Protein AF-A0A1I7XRF6-F1 (afdb_monomer)

pLDDT: mean 82.42, std 10.67, range [48.62, 94.69]

Nearest PDB structures (foldseek):
  8fkr-assembly1_SN  TM=3.009E-01  e=3.760E+00  Homo sapiens

Secondary structure (DSSP, 8-state):
-GGGGGGTGGGG--SS---------SSSSTT--TTTTTT-S---PPPP--HHHHHHHHHHHHHHHHHHHHHHTT--SSS-TT--S-----

Radius of gyration: 17.14 Å; Cα contacts (8 Å, |Δi|>4): 27; chains: 1; bounding box: 38×44×36 Å

InterPro domains:
  IPR035490 GlmS/FrlB, SIS domain 2 [cd05009] (2-88)
  IPR046348 SIS domain superfamily [SSF53697] (2-90)

Sequence (90 aa):
MSGELKHGPLAMVDENLRICMVICNDSVYKCCSQKDLAGMKHILRVPKTVDCVQNVLTVIPLQLLSYHIAELNGQNVDRPRNLAKSVTVE

Solvent-accessible surface area (backbone atoms only — not comparable to full-atom values): 6343 Å² total; per-residue (Å²): 126,79,76,58,40,82,80,53,64,56,79,73,68,54,95,84,60,85,83,84,83,88,84,63,86,35,94,88,40,76,67,83,42,83,70,76,53,65,88,62,90,81,82,88,86,73,84,89,66,58,74,90,53,41,65,68,62,63,45,51,63,54,53,52,50,51,49,52,53,32,52,77,67,74,44,56,81,92,63,47,84,99,62,70,101,67,84,92,75,134

Foldseek 3Di:
DVVCCVVPVVVPDDPVDDDDDDDACDPVRVDPDPVVCVPPPDDDDFDDDPPVCVVVRRVVVVVVVVVVVCVVVVHDPVDDPPDDPDDPDD

Organism: Heterorhabditis bacteriophora (NCBI:txid37862)

Mean predicted aligned error: 7.8 Å

Structure (mmCIF, N/CA/C/O backbone):
data_AF-A0A1I7XRF6-F1
#
_entry.id   AF-A0A1I7XRF6-F1
#
loop_
_atom_site.group_PDB
_atom_site.id
_atom_site.type_symbol
_atom_site.label_atom_id
_atom_site.label_alt_id
_atom_site.label_comp_id
_atom_site.label_asym_id
_atom_site.label_entity_id
_atom_site.label_seq_id
_atom_site.pdbx_PDB_ins_code
_atom_site.Cartn_x
_atom_site.Cartn_y
_atom_site.Cartn_z
_atom_site.occupancy
_atom_site.B_iso_or_equiv
_atom_site.auth_seq_id
_atom_site.auth_comp_id
_atom_site.auth_asym_id
_atom_site.auth_atom_id
_atom_site.pdbx_PDB_model_num
ATOM 1 N N . MET A 1 1 ? 16.696 6.283 -0.581 1.00 48.62 1 MET A N 1
ATOM 2 C CA . MET A 1 1 ? 16.001 7.498 -0.092 1.00 48.62 1 MET A CA 1
ATOM 3 C C . MET A 1 1 ? 15.510 7.394 1.363 1.00 48.62 1 MET A C 1
ATOM 5 O O . MET A 1 1 ? 15.306 8.424 1.981 1.00 48.62 1 MET A O 1
ATOM 9 N N . SER A 1 2 ? 15.413 6.196 1.966 1.00 59.00 2 SER A N 1
ATOM 10 C CA . SER A 1 2 ? 15.029 6.019 3.388 1.00 59.00 2 SER A CA 1
ATOM 11 C C . SER A 1 2 ? 16.011 6.609 4.422 1.00 59.00 2 SER A C 1
ATOM 13 O O . SER A 1 2 ? 15.695 6.660 5.607 1.00 59.00 2 SER A O 1
ATOM 15 N N . GLY A 1 3 ? 17.209 7.029 3.999 1.00 65.62 3 GLY A N 1
ATOM 16 C CA . GLY A 1 3 ? 18.265 7.522 4.888 1.00 65.62 3 GLY A CA 1
ATOM 17 C C . GLY A 1 3 ? 18.009 8.907 5.486 1.00 65.62 3 GLY A C 1
ATOM 18 O O . GLY A 1 3 ? 18.654 9.243 6.473 1.00 65.62 3 GLY A O 1
ATOM 19 N N . GLU A 1 4 ? 17.061 9.675 4.939 1.00 82.00 4 GLU A N 1
ATOM 20 C CA . GLU A 1 4 ? 16.727 11.022 5.429 1.00 82.00 4 GLU A CA 1
ATOM 21 C C . GLU A 1 4 ? 15.864 11.021 6.691 1.00 82.00 4 GLU A C 1
ATOM 23 O O . GLU A 1 4 ? 15.813 12.010 7.418 1.00 82.00 4 GLU A O 1
ATOM 28 N N . LEU A 1 5 ? 15.230 9.888 7.006 1.00 78.56 5 LEU A N 1
ATOM 29 C CA . LEU A 1 5 ? 14.383 9.748 8.191 1.00 78.56 5 LEU A CA 1
ATOM 30 C C . LEU A 1 5 ? 15.147 10.081 9.488 1.00 78.56 5 LEU A C 1
ATOM 32 O O . LEU A 1 5 ? 14.570 10.643 10.419 1.00 78.56 5 LEU A O 1
ATOM 36 N N . LYS A 1 6 ? 16.460 9.811 9.527 1.00 80.62 6 LYS A N 1
ATOM 37 C CA . LYS A 1 6 ? 17.318 10.075 10.694 1.00 80.62 6 LYS A CA 1
ATOM 38 C C . LYS A 1 6 ? 17.602 11.557 10.954 1.00 80.62 6 LYS A C 1
ATOM 40 O O . LYS A 1 6 ? 18.085 11.883 12.030 1.00 80.62 6 LYS A O 1
ATOM 45 N N . HIS A 1 7 ? 17.310 12.444 10.005 1.00 82.25 7 HIS A N 1
ATOM 46 C CA . HIS A 1 7 ? 17.609 13.874 10.120 1.00 82.25 7 HIS A CA 1
ATOM 47 C C . HIS A 1 7 ? 16.437 14.703 10.678 1.00 82.25 7 HIS A C 1
ATOM 49 O O . HIS A 1 7 ? 16.453 15.925 10.579 1.00 82.25 7 HIS A O 1
ATOM 55 N N . GLY A 1 8 ? 15.419 14.063 11.269 1.00 80.88 8 GLY A N 1
ATOM 56 C CA . GLY A 1 8 ? 14.285 14.759 11.892 1.00 80.88 8 GLY A CA 1
ATOM 57 C C . GLY A 1 8 ? 12.953 14.007 11.832 1.00 80.88 8 GLY A C 1
ATOM 58 O O . GLY A 1 8 ? 12.303 13.892 12.868 1.00 80.88 8 GLY A O 1
ATOM 59 N N . PRO A 1 9 ? 12.545 13.434 10.682 1.00 85.31 9 PRO A N 1
ATOM 60 C CA . PRO A 1 9 ? 11.230 12.802 10.546 1.00 85.31 9 PRO A CA 1
ATOM 61 C C . PRO A 1 9 ? 10.950 11.660 11.534 1.00 85.31 9 PRO A C 1
ATOM 63 O O . PRO A 1 9 ? 9.798 11.452 11.908 1.00 85.31 9 PRO A O 1
ATOM 66 N N . LEU A 1 10 ? 11.982 10.949 12.010 1.00 85.56 10 LEU A N 1
ATOM 67 C CA . LEU A 1 10 ? 11.822 9.919 13.047 1.00 85.56 10 LEU A CA 1
ATOM 68 C C . LEU A 1 10 ? 11.283 10.457 14.380 1.00 85.56 10 LEU A C 1
ATOM 70 O O . LEU A 1 10 ? 10.696 9.689 15.131 1.00 85.56 10 LEU A O 1
ATOM 74 N N . ALA A 1 11 ? 11.427 11.753 14.669 1.00 84.62 11 ALA A N 1
ATOM 75 C CA . ALA A 1 11 ? 10.877 12.352 15.885 1.00 84.62 11 ALA A CA 1
ATOM 76 C C . ALA A 1 11 ? 9.336 12.368 15.910 1.00 84.62 11 ALA A C 1
ATOM 78 O O . ALA A 1 11 ? 8.751 12.562 16.969 1.00 84.62 11 ALA A O 1
ATOM 79 N N . MET A 1 12 ? 8.678 12.164 14.762 1.00 84.06 12 MET A N 1
ATOM 80 C CA . MET A 1 12 ? 7.217 12.068 14.661 1.00 84.06 12 MET A CA 1
ATOM 81 C C . MET A 1 12 ? 6.691 10.638 14.821 1.00 84.06 12 MET A C 1
ATOM 83 O O . MET A 1 12 ? 5.484 10.424 14.748 1.00 84.06 12 MET A O 1
ATOM 87 N N . VAL A 1 13 ? 7.577 9.650 14.966 1.00 86.25 13 VAL A N 1
ATOM 88 C CA . VAL A 1 13 ? 7.176 8.248 15.073 1.00 86.25 13 VAL A CA 1
ATOM 89 C C . VAL A 1 13 ? 6.731 7.953 16.499 1.00 86.25 13 VAL A C 1
ATOM 91 O O . VAL A 1 13 ? 7.531 8.004 17.430 1.00 86.25 13 VAL A O 1
ATOM 94 N N . ASP A 1 14 ? 5.456 7.603 16.641 1.00 89.12 14 ASP A N 1
ATOM 95 C CA . ASP A 1 14 ? 4.841 7.152 17.884 1.00 89.12 14 ASP A CA 1
ATOM 96 C C . ASP A 1 14 ? 4.039 5.851 17.669 1.00 89.12 14 ASP A C 1
ATOM 98 O O . ASP A 1 14 ? 4.006 5.282 16.576 1.00 89.12 14 ASP A O 1
ATOM 102 N N . GLU A 1 15 ? 3.408 5.358 18.733 1.00 86.31 15 GLU A N 1
ATOM 103 C CA . GLU A 1 15 ? 2.593 4.136 18.739 1.00 86.31 15 GLU A CA 1
ATOM 104 C C . GLU A 1 15 ? 1.249 4.249 17.993 1.00 86.31 15 GLU A C 1
ATOM 106 O O . GLU A 1 15 ? 0.658 3.230 17.629 1.00 86.31 15 GLU A O 1
ATOM 111 N N . ASN A 1 16 ? 0.771 5.468 17.732 1.00 87.75 16 ASN A N 1
ATOM 112 C CA . ASN A 1 16 ? -0.483 5.734 17.025 1.00 87.75 16 ASN A CA 1
ATOM 113 C C . ASN A 1 16 ? -0.265 5.952 15.518 1.00 87.75 16 ASN A C 1
ATOM 115 O O . ASN A 1 16 ? -1.192 5.775 14.716 1.00 87.75 16 ASN A O 1
ATOM 119 N N . LEU A 1 17 ? 0.953 6.316 15.115 1.00 87.06 17 LEU A N 1
ATOM 120 C CA . LEU A 1 17 ? 1.329 6.537 13.731 1.00 87.06 17 LEU A CA 1
ATOM 121 C C . LEU A 1 17 ? 1.398 5.210 12.969 1.00 87.06 17 LEU A C 1
ATOM 123 O O . LEU A 1 17 ? 2.190 4.313 13.259 1.00 87.06 17 LEU A O 1
ATOM 127 N N . ARG A 1 18 ? 0.600 5.104 11.905 1.00 85.56 18 ARG A N 1
ATOM 128 C CA . ARG A 1 18 ? 0.662 3.961 10.987 1.00 85.56 18 ARG A CA 1
ATOM 129 C C . ARG A 1 18 ? 1.726 4.205 9.922 1.00 85.56 18 ARG A C 1
ATOM 131 O O . ARG A 1 18 ? 1.541 5.044 9.045 1.00 85.56 18 ARG A O 1
ATOM 138 N N . ILE A 1 19 ? 2.814 3.441 9.974 1.00 87.38 19 ILE A N 1
ATOM 139 C CA . ILE A 1 19 ? 3.902 3.507 8.991 1.00 87.38 19 ILE A CA 1
ATOM 140 C C . ILE A 1 19 ? 3.697 2.435 7.919 1.00 87.38 19 ILE A C 1
ATOM 142 O O . ILE A 1 19 ? 3.561 1.251 8.222 1.00 87.38 19 ILE A O 1
ATOM 146 N N . CYS A 1 20 ? 3.713 2.852 6.652 1.00 89.50 20 CYS A N 1
ATOM 147 C CA . CYS A 1 20 ? 3.780 1.955 5.503 1.00 89.50 20 CYS A CA 1
ATOM 148 C C . CYS A 1 20 ? 5.186 2.021 4.895 1.00 89.50 20 CYS A C 1
ATOM 150 O O . CYS A 1 20 ? 5.671 3.107 4.580 1.00 89.50 20 CYS A O 1
ATOM 152 N N . MET A 1 21 ? 5.838 0.869 4.730 1.00 87.44 21 MET A N 1
ATOM 153 C CA . MET A 1 21 ? 7.173 0.764 4.141 1.00 87.44 21 MET A CA 1
ATOM 154 C C . MET A 1 21 ? 7.117 -0.096 2.877 1.00 87.44 21 MET A C 1
ATOM 156 O O . MET A 1 21 ? 6.610 -1.216 2.907 1.00 87.44 21 MET A O 1
ATOM 160 N N . VAL A 1 22 ? 7.656 0.420 1.771 1.00 87.62 22 VAL A N 1
ATOM 161 C CA . VAL A 1 22 ? 7.814 -0.329 0.517 1.00 87.62 22 VAL A CA 1
ATOM 162 C C . VAL A 1 22 ? 9.256 -0.802 0.419 1.00 87.62 22 VAL A C 1
ATOM 164 O O . VAL A 1 22 ? 10.180 0.010 0.438 1.00 87.62 22 VAL A O 1
ATOM 167 N N . ILE A 1 23 ? 9.441 -2.116 0.316 1.00 84.25 23 ILE A 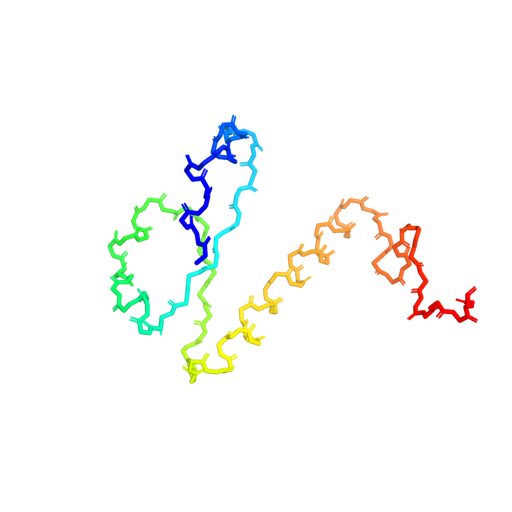N 1
ATOM 168 C CA . ILE A 1 23 ? 10.754 -2.750 0.211 1.00 84.25 23 ILE A CA 1
ATOM 169 C C . ILE A 1 23 ? 10.795 -3.527 -1.105 1.00 84.25 23 ILE A C 1
ATOM 171 O O . ILE A 1 23 ? 10.098 -4.531 -1.262 1.00 84.25 23 ILE A O 1
ATOM 175 N N . CYS A 1 24 ? 11.594 -3.047 -2.056 1.00 79.94 24 CYS A N 1
ATOM 176 C CA . CYS A 1 24 ? 11.810 -3.703 -3.342 1.00 79.94 24 CYS A CA 1
ATOM 177 C C . CYS A 1 24 ? 13.032 -4.627 -3.267 1.00 79.94 24 CYS A C 1
ATOM 179 O O . CYS A 1 24 ? 14.012 -4.314 -2.599 1.00 79.94 24 CYS A O 1
ATOM 181 N N . ASN A 1 25 ? 12.978 -5.763 -3.963 1.00 75.88 25 ASN A N 1
ATOM 182 C CA . ASN A 1 2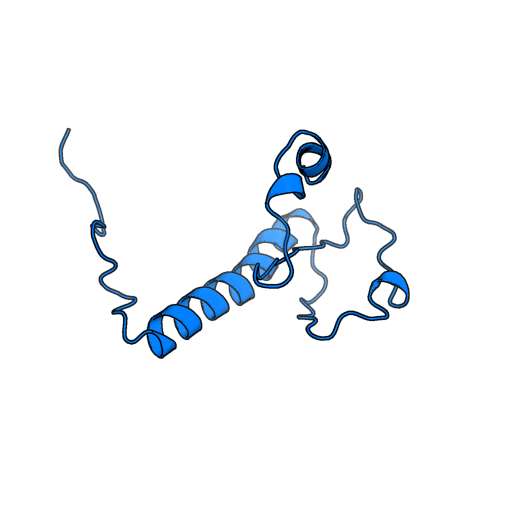5 ? 14.125 -6.662 -4.101 1.00 75.88 25 ASN A CA 1
ATOM 183 C C . ASN A 1 25 ? 14.975 -6.232 -5.303 1.00 75.88 25 ASN A C 1
ATOM 185 O O . ASN A 1 25 ? 14.891 -6.842 -6.369 1.00 75.88 25 ASN A O 1
ATOM 189 N N . ASP A 1 26 ? 15.725 -5.147 -5.136 1.00 74.88 26 ASP A N 1
ATOM 190 C CA . ASP A 1 26 ? 16.589 -4.556 -6.158 1.00 74.88 26 ASP A CA 1
ATOM 191 C C . ASP A 1 26 ? 18.073 -4.603 -5.746 1.00 74.88 26 ASP A C 1
ATOM 193 O O . ASP A 1 26 ? 18.455 -5.179 -4.723 1.00 74.88 26 ASP A O 1
ATOM 197 N N . SER A 1 27 ? 18.949 -4.015 -6.562 1.00 69.81 27 SER A N 1
ATOM 198 C CA . SER A 1 27 ? 20.388 -3.946 -6.284 1.00 69.81 27 SER A CA 1
ATOM 199 C C . SER A 1 27 ? 20.744 -3.205 -4.985 1.00 69.81 27 SER A C 1
ATOM 201 O O . SER A 1 27 ? 21.822 -3.453 -4.441 1.00 69.81 27 SER A O 1
ATOM 203 N N . VAL A 1 28 ? 19.854 -2.350 -4.468 1.00 70.06 28 VAL A N 1
ATOM 204 C CA . VAL A 1 28 ? 20.023 -1.575 -3.229 1.00 70.06 28 VAL A CA 1
ATOM 205 C C . VAL A 1 28 ? 19.576 -2.389 -2.010 1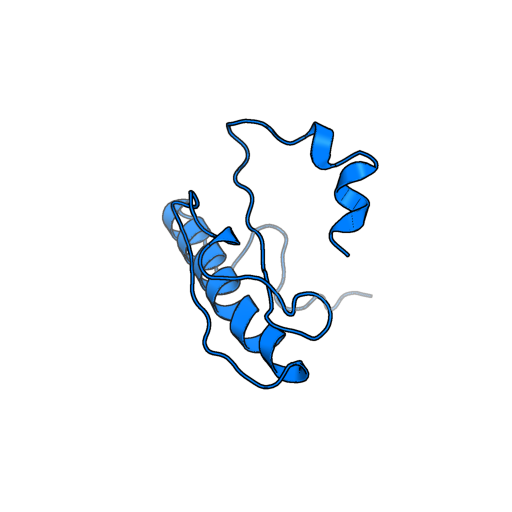.00 70.06 28 VAL A C 1
ATOM 207 O O . VAL A 1 28 ? 20.226 -2.331 -0.968 1.00 70.06 28 VAL A O 1
ATOM 210 N N . TYR A 1 29 ? 18.523 -3.199 -2.144 1.00 66.62 29 TYR A N 1
ATOM 211 C CA . TYR A 1 29 ? 17.985 -4.083 -1.103 1.00 66.62 29 TYR A CA 1
ATOM 212 C C . TYR A 1 29 ? 18.005 -5.556 -1.535 1.00 66.62 29 TYR A C 1
ATOM 214 O O . TYR A 1 29 ? 16.996 -6.260 -1.534 1.00 66.62 29 TYR A O 1
ATOM 222 N N .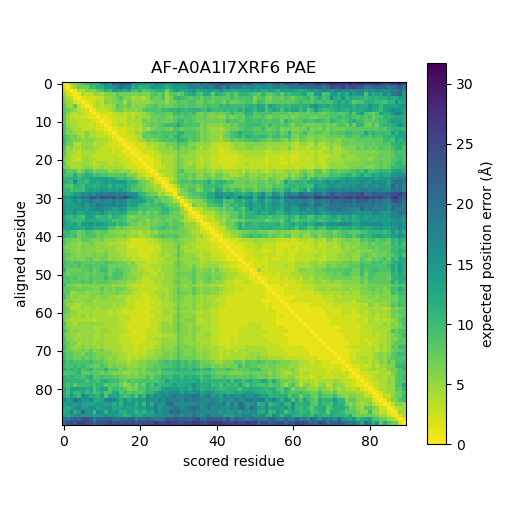 LYS A 1 30 ? 19.203 -6.065 -1.839 1.00 55.69 30 LYS A N 1
ATOM 223 C CA . LYS A 1 30 ? 19.419 -7.456 -2.283 1.00 55.69 30 LYS A CA 1
ATOM 224 C C . LYS A 1 30 ? 19.183 -8.520 -1.198 1.00 55.69 30 LYS A C 1
ATOM 226 O O . LYS A 1 30 ? 19.309 -9.711 -1.477 1.00 55.69 30 LYS A O 1
ATOM 231 N N . CYS A 1 31 ? 18.926 -8.105 0.045 1.00 49.19 31 CYS A N 1
ATOM 232 C CA . CYS A 1 31 ? 19.099 -8.946 1.227 1.00 49.19 31 CYS A CA 1
ATOM 233 C C . CYS A 1 31 ? 17.875 -9.107 2.126 1.00 49.19 31 CYS A C 1
ATOM 235 O O . CYS A 1 31 ? 18.036 -9.797 3.124 1.00 49.19 31 CYS A O 1
ATOM 237 N N . CYS A 1 32 ? 16.702 -8.532 1.811 1.00 61.59 32 CYS A N 1
ATOM 238 C CA . CYS A 1 32 ? 15.524 -8.712 2.668 1.00 61.59 32 CYS A CA 1
ATOM 239 C C . CYS A 1 32 ? 15.099 -10.183 2.675 1.00 61.59 32 CYS A C 1
ATOM 241 O O . CYS A 1 32 ? 14.359 -10.669 1.817 1.00 61.59 32 CYS A O 1
ATOM 243 N N . SER A 1 33 ? 15.645 -10.910 3.638 1.00 61.62 33 SER A N 1
ATOM 244 C CA . SER A 1 33 ? 15.408 -12.317 3.856 1.00 61.62 33 SER A CA 1
ATOM 245 C C . SER A 1 33 ? 14.085 -12.454 4.584 1.00 61.62 33 SER A C 1
ATOM 247 O O . SER A 1 33 ? 13.662 -11.566 5.320 1.00 61.62 33 SER A O 1
ATOM 249 N N . GLN A 1 34 ? 13.443 -13.612 4.457 1.00 64.62 34 GLN A N 1
ATOM 250 C CA . GLN A 1 34 ? 12.234 -13.935 5.220 1.00 64.62 34 GLN A CA 1
ATOM 251 C C . GLN A 1 34 ? 12.422 -13.719 6.740 1.00 64.62 34 GLN A C 1
ATOM 253 O O . GLN A 1 34 ? 11.446 -13.527 7.459 1.00 64.62 34 GLN A O 1
ATOM 258 N N . LYS A 1 35 ? 13.679 -13.732 7.212 1.00 66.69 35 LYS A N 1
ATOM 259 C CA . LYS A 1 35 ? 14.085 -13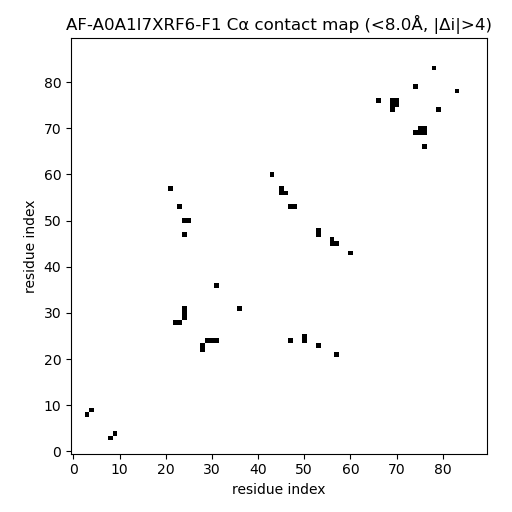.445 8.590 1.00 66.69 35 LYS A CA 1
ATOM 260 C C . LYS A 1 35 ? 13.983 -11.964 8.980 1.00 66.69 35 LYS A C 1
ATOM 262 O O . LYS A 1 35 ? 13.649 -11.699 10.125 1.00 66.69 35 LYS A O 1
ATOM 267 N N . ASP A 1 36 ? 14.202 -11.021 8.065 1.00 73.25 36 ASP A N 1
ATOM 268 C CA . ASP A 1 36 ? 14.146 -9.576 8.368 1.00 73.25 36 ASP A CA 1
ATOM 269 C C . ASP A 1 36 ? 12.705 -9.081 8.542 1.00 73.25 36 ASP A C 1
ATOM 271 O O . ASP A 1 36 ? 12.447 -8.053 9.159 1.00 73.25 36 ASP A O 1
ATOM 275 N N . LEU A 1 37 ? 11.746 -9.849 8.020 1.00 74.56 37 LEU A N 1
ATOM 276 C CA . LEU A 1 37 ? 10.319 -9.618 8.208 1.00 74.56 37 LEU A CA 1
ATOM 277 C C . LEU A 1 37 ? 9.771 -10.326 9.461 1.00 74.56 37 LEU A C 1
ATOM 279 O O . LEU A 1 37 ? 8.573 -10.232 9.742 1.00 74.56 37 LEU A O 1
ATOM 283 N N . ALA A 1 38 ? 10.612 -11.051 10.209 1.00 70.00 38 ALA A N 1
ATOM 284 C CA . ALA A 1 38 ? 10.192 -11.729 11.427 1.00 70.00 38 ALA A CA 1
ATOM 285 C C . ALA A 1 38 ? 9.775 -10.691 12.481 1.00 70.00 38 ALA A C 1
ATOM 287 O O . ALA A 1 38 ? 10.576 -9.871 12.915 1.00 70.00 38 ALA A O 1
ATOM 288 N N . GLY A 1 39 ? 8.499 -10.719 12.871 1.00 77.19 39 GLY A N 1
ATOM 289 C CA . GLY A 1 39 ? 7.903 -9.755 13.803 1.00 77.19 39 GLY A CA 1
ATOM 290 C C . GLY A 1 39 ? 6.959 -8.741 13.150 1.00 77.19 39 GLY A C 1
ATOM 291 O O . GLY A 1 39 ? 6.201 -8.083 13.861 1.00 77.19 39 GLY A O 1
ATOM 292 N N . MET A 1 40 ? 6.916 -8.648 11.815 1.00 82.19 40 MET A N 1
ATOM 293 C CA . MET A 1 40 ? 5.915 -7.824 11.132 1.00 82.19 40 MET A CA 1
ATOM 294 C C . MET A 1 40 ? 4.572 -8.553 11.040 1.00 82.19 40 MET A C 1
ATOM 296 O O . MET A 1 40 ? 4.473 -9.647 10.486 1.00 82.19 40 MET A O 1
ATOM 300 N N . LYS A 1 41 ? 3.513 -7.921 11.555 1.00 84.12 41 LYS A N 1
ATOM 301 C CA . LYS A 1 41 ? 2.159 -8.500 11.579 1.00 84.12 41 LYS A CA 1
ATOM 302 C C . LYS A 1 41 ? 1.450 -8.434 10.223 1.00 84.12 41 LYS A C 1
ATOM 304 O O . LYS A 1 41 ? 0.683 -9.331 9.885 1.00 84.12 41 LYS A O 1
ATOM 309 N N . HIS A 1 42 ? 1.700 -7.376 9.453 1.00 88.62 42 HIS A N 1
ATOM 310 C CA . HIS A 1 42 ? 1.039 -7.117 8.175 1.00 88.62 42 HIS A CA 1
ATOM 311 C C . HIS A 1 42 ? 2.084 -7.034 7.064 1.00 88.62 42 HIS A C 1
ATOM 313 O O . HIS A 1 42 ? 2.892 -6.111 7.039 1.00 88.62 42 HIS A O 1
ATOM 319 N N . ILE A 1 43 ? 2.075 -8.015 6.159 1.00 88.12 43 ILE A N 1
ATOM 320 C CA . ILE A 1 43 ? 3.024 -8.110 5.045 1.00 88.12 43 ILE A CA 1
ATOM 321 C C . ILE A 1 43 ? 2.234 -8.330 3.757 1.00 88.12 43 ILE A C 1
ATOM 323 O O . ILE A 1 43 ? 1.539 -9.336 3.615 1.00 88.12 43 ILE A O 1
ATOM 327 N N . LEU A 1 44 ? 2.383 -7.414 2.801 1.00 88.88 44 LEU A N 1
ATOM 328 C CA . LEU A 1 44 ? 1.828 -7.543 1.456 1.00 88.88 44 LEU A CA 1
ATOM 329 C C . LEU A 1 44 ? 2.944 -7.954 0.498 1.00 88.88 44 LEU A C 1
ATOM 331 O O . LEU A 1 44 ? 3.861 -7.183 0.223 1.00 88.88 44 LEU A O 1
ATOM 335 N N . ARG A 1 45 ? 2.883 -9.195 0.009 1.00 88.44 45 ARG A N 1
ATOM 336 C CA . ARG A 1 45 ? 3.875 -9.724 -0.931 1.00 88.44 45 ARG A CA 1
ATOM 337 C C . ARG A 1 45 ? 3.461 -9.390 -2.356 1.00 88.44 45 ARG A C 1
ATOM 339 O O . ARG A 1 45 ? 2.400 -9.807 -2.807 1.00 88.44 45 ARG A O 1
ATOM 346 N N . VAL A 1 46 ? 4.329 -8.674 -3.056 1.00 87.50 46 VAL A N 1
ATOM 347 C CA . VAL A 1 46 ? 4.190 -8.373 -4.484 1.00 87.50 46 VAL A CA 1
ATOM 348 C C . VAL A 1 46 ? 5.060 -9.366 -5.265 1.00 87.50 46 VAL A C 1
ATOM 350 O O . VAL A 1 46 ? 6.162 -9.684 -4.805 1.00 87.50 46 VAL A O 1
ATOM 353 N N . PRO A 1 47 ? 4.600 -9.898 -6.412 1.00 87.81 47 PRO A N 1
ATOM 354 C CA . PRO A 1 47 ? 5.409 -10.795 -7.228 1.00 87.81 47 PRO A CA 1
ATOM 355 C C . PRO A 1 47 ? 6.701 -10.117 -7.696 1.00 87.81 47 PRO A C 1
ATOM 357 O O . PRO A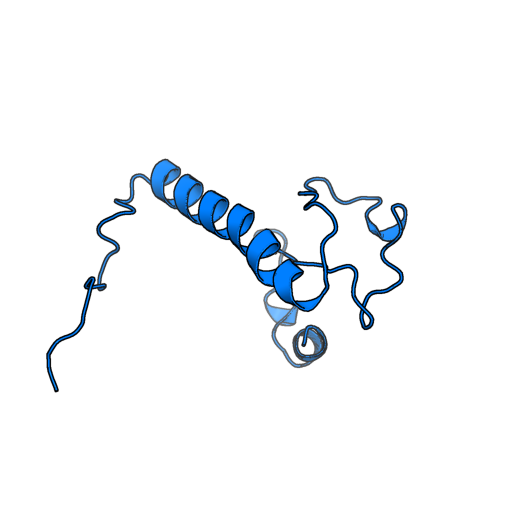 1 47 ? 6.757 -8.904 -7.916 1.00 87.81 47 PRO A O 1
ATOM 360 N N . LYS A 1 48 ? 7.749 -10.930 -7.856 1.00 85.19 48 LYS A N 1
ATOM 361 C CA . LYS A 1 48 ? 9.027 -10.472 -8.397 1.00 85.19 48 LYS A CA 1
ATOM 362 C C . LYS A 1 48 ? 8.863 -10.158 -9.883 1.00 85.19 48 LYS A C 1
ATOM 364 O O . LYS A 1 48 ? 8.380 -10.999 -10.637 1.00 85.19 48 LYS A O 1
ATOM 369 N N . THR A 1 49 ? 9.314 -8.984 -10.297 1.00 86.94 49 THR A N 1
ATOM 370 C CA . THR A 1 49 ? 9.421 -8.598 -11.706 1.00 86.94 49 THR A CA 1
ATOM 371 C C . THR A 1 49 ? 10.802 -7.993 -11.976 1.00 86.94 49 THR A C 1
ATOM 373 O O . THR A 1 49 ? 11.695 -8.071 -11.133 1.00 86.94 49 THR A O 1
ATOM 376 N N . VAL A 1 50 ? 11.002 -7.446 -13.171 1.00 87.94 50 VAL A N 1
ATOM 377 C CA . VAL A 1 50 ? 12.188 -6.659 -13.513 1.00 87.94 50 VAL A CA 1
ATOM 378 C C . VAL A 1 50 ? 12.210 -5.352 -12.717 1.00 87.94 50 VAL A C 1
ATOM 380 O O . VAL A 1 50 ? 11.174 -4.708 -12.544 1.00 87.94 50 VAL A O 1
ATOM 383 N N . ASP A 1 51 ? 13.394 -4.937 -12.272 1.00 84.44 51 ASP A N 1
ATOM 384 C CA . ASP A 1 51 ? 13.595 -3.796 -11.369 1.00 84.44 51 ASP A CA 1
ATOM 385 C C . ASP A 1 51 ? 12.876 -2.521 -11.847 1.00 84.44 51 ASP A C 1
ATOM 387 O O . ASP A 1 51 ? 12.258 -1.810 -11.056 1.00 84.44 51 ASP A O 1
ATOM 391 N N . CYS A 1 52 ? 12.873 -2.266 -13.160 1.00 85.69 52 CYS A N 1
ATOM 392 C CA . CYS A 1 52 ? 12.249 -1.080 -13.748 1.00 85.69 52 CYS A CA 1
ATOM 393 C C . CYS A 1 52 ? 10.710 -1.065 -13.680 1.00 85.69 52 CYS A C 1
ATOM 395 O O . CYS A 1 52 ? 10.117 0.011 -13.687 1.00 85.69 52 CYS A O 1
ATOM 397 N N . VAL A 1 53 ? 10.054 -2.226 -13.590 1.00 88.44 53 VAL A N 1
ATOM 398 C CA . VAL A 1 53 ? 8.582 -2.342 -13.530 1.00 88.44 53 VAL A CA 1
ATOM 399 C C . VAL A 1 53 ? 8.098 -2.628 -12.106 1.00 88.44 53 VAL A C 1
ATOM 401 O O . VAL A 1 53 ? 6.912 -2.482 -11.814 1.00 88.44 53 VAL A O 1
ATOM 404 N N . GLN A 1 54 ? 8.998 -2.962 -11.176 1.00 87.50 54 GLN A N 1
ATOM 405 C CA . GLN A 1 54 ? 8.645 -3.284 -9.791 1.00 87.50 54 GLN A CA 1
ATOM 406 C C . GLN A 1 54 ? 7.821 -2.169 -9.126 1.00 87.50 54 GLN A C 1
ATOM 408 O O . GLN A 1 54 ? 6.839 -2.469 -8.451 1.00 87.50 54 GLN A O 1
ATOM 413 N N . ASN A 1 55 ? 8.136 -0.898 -9.399 1.00 87.06 55 ASN A N 1
ATOM 414 C CA . ASN A 1 55 ? 7.400 0.258 -8.870 1.00 87.06 55 ASN A CA 1
ATOM 415 C C . ASN A 1 55 ? 5.939 0.337 -9.347 1.00 87.06 55 ASN A C 1
ATOM 417 O O . ASN A 1 55 ? 5.068 0.804 -8.616 1.00 87.06 55 ASN A O 1
ATOM 421 N N . VAL A 1 56 ? 5.650 -0.148 -10.558 1.00 90.81 56 VAL A N 1
ATOM 422 C CA . VAL A 1 56 ? 4.279 -0.207 -11.090 1.00 90.81 56 VAL A CA 1
ATOM 423 C C . VAL A 1 56 ? 3.460 -1.251 -10.336 1.00 90.81 56 VAL A C 1
ATOM 425 O O . VAL A 1 56 ? 2.277 -1.053 -10.089 1.00 90.81 56 VAL A O 1
ATOM 428 N N . LEU A 1 57 ? 4.084 -2.354 -9.922 1.00 90.50 57 LEU A N 1
ATOM 429 C CA . LEU A 1 57 ? 3.391 -3.383 -9.150 1.00 90.50 57 LEU A CA 1
ATOM 430 C C . LEU A 1 57 ? 3.240 -3.003 -7.673 1.00 90.50 57 LEU A C 1
ATOM 432 O O . LEU A 1 57 ? 2.230 -3.342 -7.062 1.00 90.50 57 LEU A O 1
ATOM 436 N N . THR A 1 58 ? 4.208 -2.294 -7.088 1.00 90.19 58 THR A N 1
ATOM 437 C CA . THR A 1 58 ? 4.150 -1.895 -5.671 1.00 90.19 58 THR A CA 1
ATOM 438 C C . THR A 1 58 ? 3.176 -0.751 -5.400 1.00 90.19 58 THR A C 1
ATOM 440 O O . THR A 1 58 ? 2.693 -0.643 -4.274 1.00 90.19 58 THR A O 1
ATOM 443 N N . VAL A 1 59 ? 2.820 0.066 -6.401 1.00 93.00 59 VAL A N 1
ATOM 444 C CA . VAL A 1 59 ? 1.817 1.133 -6.231 1.00 93.00 59 VAL A CA 1
ATOM 445 C C . VAL A 1 59 ? 0.376 0.609 -6.213 1.00 93.00 59 VAL A C 1
ATOM 447 O O . VAL A 1 59 ? -0.471 1.213 -5.562 1.00 93.00 59 VAL A O 1
ATOM 450 N N . ILE A 1 60 ? 0.087 -0.536 -6.844 1.00 93.81 60 ILE A N 1
ATOM 451 C CA . ILE A 1 60 ? -1.280 -1.088 -6.923 1.00 93.81 60 ILE A CA 1
ATOM 452 C C . ILE A 1 60 ? -1.866 -1.370 -5.523 1.00 93.81 60 ILE A C 1
ATOM 454 O O . ILE A 1 60 ? -2.961 -0.885 -5.232 1.00 93.81 60 ILE A O 1
ATOM 458 N N . PRO A 1 61 ? -1.167 -2.069 -4.600 1.00 93.44 61 PRO A N 1
ATOM 459 C CA . PRO A 1 61 ? -1.668 -2.248 -3.238 1.00 93.44 61 PRO A CA 1
ATOM 460 C C . PRO A 1 61 ? -1.859 -0.930 -2.479 1.00 93.44 61 PRO A C 1
ATOM 462 O O . PRO A 1 61 ? -2.785 -0.823 -1.681 1.00 93.44 61 PRO A O 1
ATOM 465 N N . LEU A 1 62 ? -1.018 0.081 -2.727 1.00 93.31 62 LEU A N 1
ATOM 466 C CA . LEU A 1 62 ? -1.145 1.396 -2.088 1.00 93.31 62 LEU A CA 1
ATOM 467 C C . LEU A 1 62 ? -2.373 2.161 -2.598 1.00 93.31 62 LEU A C 1
ATOM 469 O O . LEU A 1 62 ? -3.057 2.818 -1.814 1.00 93.31 62 LEU A O 1
ATOM 473 N N . GLN A 1 63 ? -2.686 2.041 -3.889 1.00 94.25 63 GLN A N 1
ATOM 474 C CA . GLN A 1 63 ? -3.902 2.598 -4.483 1.00 94.25 63 GLN A CA 1
ATOM 475 C C . GLN A 1 63 ? -5.153 1.949 -3.886 1.00 94.25 63 GLN A C 1
ATOM 477 O O . GLN A 1 63 ? -6.062 2.657 -3.456 1.00 94.25 63 GLN A O 1
ATOM 482 N N . LEU A 1 64 ? -5.176 0.615 -3.785 1.00 94.69 64 LEU A N 1
ATOM 483 C CA . LEU A 1 64 ? -6.282 -0.122 -3.163 1.00 94.69 64 LEU A CA 1
ATOM 484 C C . LEU A 1 64 ? -6.422 0.202 -1.672 1.00 94.69 64 LEU A C 1
ATOM 486 O O . LEU A 1 64 ? -7.535 0.370 -1.178 1.00 94.69 64 LEU A O 1
ATOM 490 N N . LEU A 1 65 ? -5.305 0.352 -0.956 1.00 93.62 65 LEU A N 1
ATOM 491 C CA . LEU A 1 65 ? -5.307 0.777 0.442 1.00 93.62 65 LEU A CA 1
ATOM 492 C C . LEU A 1 65 ? -5.954 2.159 0.595 1.00 93.62 65 LEU A C 1
ATOM 494 O O . LEU A 1 65 ? -6.807 2.342 1.459 1.00 93.62 65 LEU A O 1
ATOM 498 N N . SER A 1 66 ? -5.582 3.120 -0.253 1.00 93.31 66 SER A N 1
ATOM 499 C CA . SER A 1 66 ? -6.178 4.459 -0.246 1.00 93.31 66 SER A CA 1
ATOM 500 C C . SER A 1 66 ? -7.676 4.419 -0.553 1.00 93.31 66 SER A C 1
ATOM 502 O O . SER A 1 66 ? -8.451 5.058 0.159 1.00 93.31 66 SER A O 1
ATOM 504 N N . TYR A 1 67 ? -8.082 3.626 -1.549 1.00 94.44 67 TYR A N 1
ATOM 505 C CA . TYR A 1 67 ? -9.484 3.434 -1.916 1.00 94.44 67 TYR A CA 1
ATOM 506 C C . TYR A 1 67 ? -10.310 2.902 -0.739 1.00 94.44 67 TYR A C 1
ATOM 508 O O . TYR A 1 67 ? -11.297 3.525 -0.352 1.00 94.44 67 TYR A O 1
ATOM 516 N N . HIS A 1 68 ? -9.871 1.812 -0.105 1.00 94.44 68 HIS A N 1
ATOM 517 C CA . HIS A 1 68 ? -10.609 1.218 1.010 1.00 94.44 68 HIS A CA 1
ATOM 518 C C . HIS A 1 68 ? -10.609 2.100 2.261 1.00 94.44 68 HIS A C 1
ATOM 520 O O . HIS A 1 68 ? -11.610 2.150 2.966 1.00 94.44 68 HIS A O 1
ATOM 526 N N . ILE A 1 69 ? -9.531 2.842 2.538 1.00 93.94 69 ILE A N 1
ATOM 527 C CA . ILE A 1 69 ? -9.535 3.829 3.629 1.00 93.94 69 ILE A CA 1
ATOM 528 C C . ILE A 1 69 ? -10.559 4.937 3.346 1.00 93.94 69 ILE A C 1
ATOM 530 O O . ILE A 1 69 ? -11.276 5.348 4.256 1.00 93.94 69 ILE A O 1
ATOM 534 N N . ALA A 1 70 ? -10.643 5.428 2.108 1.00 93.31 70 ALA A N 1
ATOM 535 C CA . ALA A 1 70 ? -11.609 6.456 1.727 1.00 93.31 70 ALA A CA 1
ATOM 536 C C . ALA A 1 70 ? -13.054 5.949 1.850 1.00 93.31 70 ALA A C 1
ATOM 538 O O . ALA A 1 70 ? -13.886 6.636 2.443 1.00 93.31 70 ALA A O 1
ATOM 539 N N . GLU A 1 71 ? -13.322 4.735 1.369 1.00 93.69 71 GLU A N 1
ATOM 540 C CA . GLU A 1 71 ? -14.620 4.062 1.469 1.00 93.69 71 GLU A CA 1
ATOM 541 C C . GLU A 1 71 ? -15.042 3.845 2.932 1.00 93.69 71 GLU A C 1
ATOM 543 O O . GLU A 1 71 ? -16.141 4.242 3.319 1.00 93.69 71 GLU A O 1
ATOM 548 N N . LEU A 1 72 ? -14.149 3.316 3.778 1.00 94.38 72 LEU A N 1
ATOM 549 C CA . LEU A 1 72 ? -14.400 3.125 5.214 1.00 94.38 72 LEU A CA 1
ATOM 550 C C . LEU A 1 72 ? -14.641 4.447 5.958 1.00 94.38 72 LEU A C 1
ATOM 552 O O . LEU A 1 72 ? -15.379 4.478 6.939 1.00 94.38 72 LEU A O 1
ATOM 556 N N . ASN A 1 73 ? -14.056 5.545 5.478 1.00 93.38 73 ASN A N 1
ATOM 557 C CA . ASN A 1 73 ? -14.274 6.892 6.006 1.00 93.38 73 ASN A CA 1
ATOM 558 C C . ASN A 1 73 ? -15.496 7.602 5.384 1.00 93.38 73 ASN A C 1
ATOM 560 O O . ASN A 1 73 ? -15.684 8.804 5.609 1.00 93.38 73 ASN A O 1
ATOM 564 N N . GLY A 1 74 ? -16.299 6.907 4.566 1.00 91.62 74 GLY A N 1
ATOM 565 C CA . GLY A 1 74 ? -17.481 7.457 3.896 1.00 91.62 74 GLY A CA 1
ATOM 566 C C . GLY A 1 74 ? -17.170 8.591 2.914 1.00 91.62 74 GLY A C 1
ATOM 567 O O . GLY A 1 74 ? -18.013 9.455 2.678 1.00 91.62 74 GLY A O 1
ATOM 568 N N . GLN A 1 75 ? -15.945 8.647 2.385 1.00 91.00 75 GLN A N 1
ATOM 569 C CA . GLN A 1 75 ? -15.512 9.673 1.439 1.00 91.00 75 GLN A CA 1
ATOM 570 C C . GLN A 1 75 ? -15.790 9.229 -0.001 1.00 91.00 75 GLN A C 1
ATOM 572 O O . GLN A 1 75 ? -15.670 8.056 -0.345 1.00 91.00 75 GLN A O 1
ATOM 577 N N . ASN A 1 76 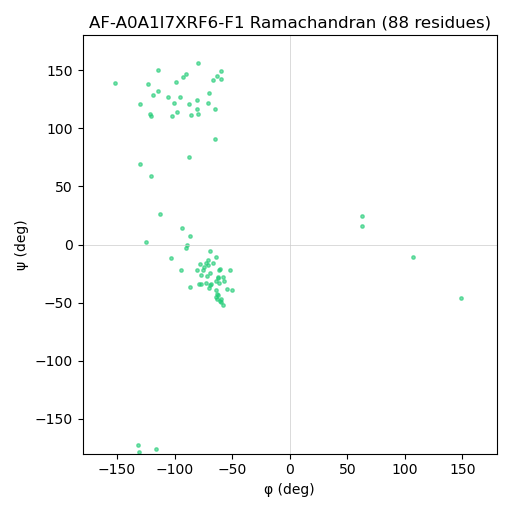? -16.112 10.187 -0.872 1.00 88.31 76 ASN A N 1
ATOM 578 C CA . ASN A 1 76 ? -16.257 9.918 -2.297 1.00 88.31 76 ASN A CA 1
ATOM 579 C C . ASN A 1 76 ? -14.874 9.868 -2.963 1.00 88.31 76 ASN A C 1
ATOM 581 O O . ASN A 1 76 ? -14.195 10.891 -3.066 1.00 88.31 76 ASN A O 1
ATOM 585 N N . VAL A 1 77 ? -14.471 8.681 -3.419 1.00 86.31 77 VAL A N 1
ATOM 586 C CA . VAL A 1 77 ? -13.150 8.459 -4.026 1.00 86.31 77 VAL A CA 1
ATOM 587 C C . VAL A 1 77 ? -13.033 9.086 -5.424 1.00 86.31 77 VAL A C 1
ATOM 589 O O . VAL A 1 77 ? -11.946 9.501 -5.815 1.00 86.31 77 VAL A O 1
ATOM 592 N N . ASP A 1 78 ? -14.149 9.235 -6.145 1.00 86.38 78 ASP A N 1
ATOM 593 C CA . ASP A 1 78 ? -14.198 9.846 -7.483 1.00 86.38 78 ASP A CA 1
ATOM 594 C C . ASP A 1 78 ? -14.188 11.382 -7.444 1.00 86.38 78 ASP A C 1
ATOM 596 O O . ASP A 1 78 ? -13.848 12.044 -8.428 1.00 86.38 78 AS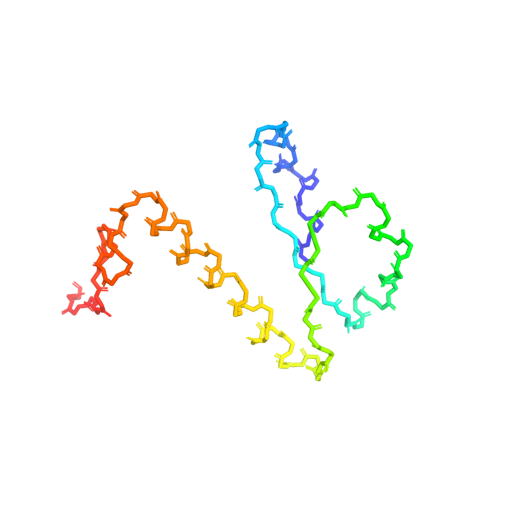P A O 1
ATOM 600 N N . ARG A 1 79 ? -14.590 11.968 -6.311 1.00 83.69 79 ARG A N 1
ATOM 601 C CA . ARG A 1 79 ? -14.662 13.418 -6.087 1.00 83.69 79 ARG A CA 1
ATOM 602 C C . ARG A 1 79 ? -13.976 13.806 -4.776 1.00 83.69 79 ARG A C 1
ATOM 604 O O . ARG A 1 79 ? -14.654 14.224 -3.831 1.00 83.69 79 ARG A O 1
ATOM 611 N N . PRO A 1 80 ? -12.638 13.689 -4.706 1.00 83.75 80 PRO A N 1
ATOM 612 C CA . PRO A 1 80 ? -11.897 14.121 -3.535 1.00 83.75 80 PRO A CA 1
ATOM 613 C C . PRO A 1 80 ? -12.053 15.634 -3.328 1.00 83.75 80 PRO A C 1
ATOM 615 O O . PRO A 1 80 ? -12.148 16.417 -4.275 1.00 83.75 80 PRO A O 1
ATOM 618 N N . ARG A 1 81 ? -12.102 16.055 -2.060 1.00 85.69 81 ARG A N 1
ATOM 619 C CA . ARG A 1 81 ? -12.253 17.473 -1.704 1.00 85.69 81 ARG A CA 1
ATOM 620 C C . ARG A 1 81 ? -11.088 18.288 -2.273 1.00 85.69 81 ARG A C 1
ATOM 622 O O . ARG A 1 81 ? -9.948 17.837 -2.240 1.00 85.69 81 ARG A O 1
ATOM 629 N N . ASN A 1 82 ? -11.379 19.504 -2.734 1.00 84.12 82 ASN A N 1
ATOM 630 C CA . ASN A 1 82 ? -10.399 20.481 -3.235 1.00 84.12 82 ASN A CA 1
ATOM 631 C C . ASN A 1 82 ? -9.613 20.047 -4.487 1.00 84.12 82 ASN A C 1
ATOM 633 O O . ASN A 1 82 ? -8.588 20.647 -4.801 1.00 84.12 82 ASN A O 1
ATOM 637 N N . LEU A 1 83 ? -10.078 19.023 -5.202 1.00 82.06 83 LEU A N 1
ATOM 638 C CA . LEU A 1 83 ? -9.420 18.483 -6.386 1.00 82.06 83 LEU A CA 1
ATOM 639 C C . LEU A 1 83 ? -10.377 18.515 -7.578 1.00 82.06 83 LEU A C 1
ATOM 641 O O . LEU A 1 83 ? -11.559 18.192 -7.468 1.00 82.06 83 LEU A O 1
ATOM 645 N N . ALA A 1 84 ? -9.840 18.897 -8.731 1.00 78.31 84 ALA A N 1
ATOM 646 C CA . ALA A 1 84 ? -10.512 18.808 -10.018 1.00 78.31 84 ALA A CA 1
ATOM 647 C C . ALA A 1 84 ? -9.775 17.792 -10.896 1.00 78.31 84 ALA A C 1
ATOM 649 O O . ALA A 1 84 ? -8.562 17.628 -10.785 1.00 78.31 84 ALA A O 1
ATOM 650 N N . LYS A 1 85 ? -10.505 17.120 -11.795 1.00 79.62 85 LYS A N 1
ATOM 651 C CA . LYS A 1 85 ? -9.923 16.132 -12.722 1.00 79.62 85 LYS A CA 1
ATOM 652 C C . LYS A 1 85 ? -8.895 16.754 -13.678 1.00 79.62 85 LYS A C 1
ATOM 654 O O . LYS A 1 85 ? -7.991 16.071 -14.144 1.00 79.62 85 LYS A O 1
ATOM 659 N N . SER A 1 86 ? -9.045 18.038 -13.976 1.00 82.12 86 SER A N 1
ATOM 660 C CA . SER A 1 86 ? -8.091 18.840 -14.730 1.00 82.12 86 SER A CA 1
ATOM 661 C C . SER A 1 86 ? -8.239 20.288 -14.276 1.00 82.12 86 SER A C 1
ATOM 663 O O . SER A 1 86 ? -9.359 20.747 -14.041 1.00 82.12 86 SER A O 1
ATOM 665 N N . VAL A 1 87 ? -7.117 20.981 -14.109 1.00 75.12 87 VAL A N 1
ATOM 666 C CA . VAL A 1 87 ? -7.087 22.422 -13.851 1.00 75.12 87 VAL A CA 1
ATOM 667 C C . VAL A 1 87 ? -6.830 23.090 -15.196 1.00 75.12 87 VAL A C 1
ATOM 669 O O . VAL A 1 87 ? -5.786 22.864 -15.798 1.00 75.12 87 VAL A O 1
ATOM 672 N N . THR A 1 88 ? -7.804 23.849 -15.695 1.00 81.81 88 THR A N 1
ATOM 673 C CA . THR A 1 88 ? -7.755 24.493 -17.021 1.00 81.81 88 THR A CA 1
ATOM 674 C C . THR A 1 88 ? -7.687 26.018 -16.929 1.00 81.81 88 THR A C 1
ATOM 676 O O . THR A 1 88 ? -8.169 26.707 -17.823 1.00 81.81 88 THR A O 1
ATOM 679 N N . VAL A 1 89 ? -7.15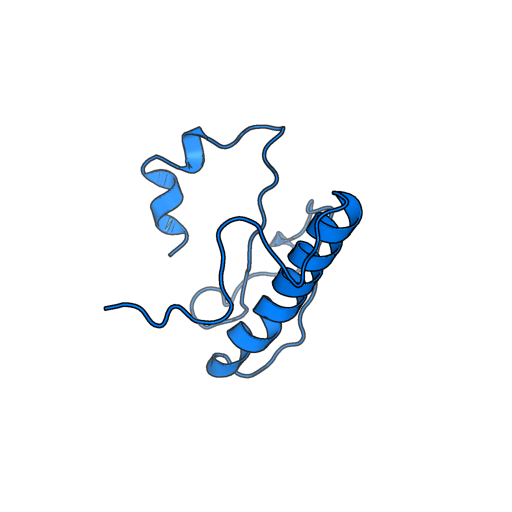8 26.549 -15.829 1.00 64.50 89 VAL A N 1
ATOM 680 C CA . VAL A 1 89 ? -6.950 27.989 -15.629 1.00 64.50 89 VAL A CA 1
ATOM 681 C C . VAL A 1 89 ? -5.456 28.263 -15.540 1.00 64.50 89 VAL A C 1
ATOM 683 O O . VAL A 1 89 ? -4.746 27.527 -14.855 1.00 64.50 89 VAL A O 1
ATOM 686 N N . GLU A 1 90 ? -5.023 29.272 -16.294 1.00 58.72 90 GLU A N 1
ATOM 687 C CA . GLU A 1 90 ? -3.653 29.802 -16.338 1.00 58.72 90 GLU A CA 1
ATOM 688 C C . GLU A 1 90 ? -3.307 30.605 -15.079 1.00 58.72 90 GLU A C 1
ATOM 690 O O . GLU A 1 90 ? -4.203 31.311 -14.555 1.00 58.72 90 GLU A O 1
#